Protein AF-A0A399EQC2-F1 (afdb_monomer_lite)

Foldseek 3Di:
DDDDPPQPDFDPVPVCPPVNVVVLLVVLLVVLVVVQVVCCVVVVADDDDPVVNVLLSVLLVVLLVLLQVLCNVPPAEPDDDPSNVVSLVVLLVVLLVVQVVSCCVRPNPPRSGPSSVSNSSSSSSSNNVGHRDPDPPDDDDD

pLDDT: mean 77.84, std 15.26, range [40.22, 94.75]

Organism: NCBI:txid1408545

Sequence (142 aa):
MATYPKAMQPVKTAALGLPHLLRRVVGVYLGVGLFYLLGSPVLGFAVPTPLQMLHLLLAVLLGSGLGVAFAWFWPLPPARGWERVVRTLLLSIPALGLGMALQLVLQGPAAEQALFLVFALAAWLASSFVVRLPAEGKKPKA

Secondary structure (DSSP, 8-state):
-----GGG---------HHHHHHHHHHHHHHHHHHHHHHHHHH-PPPPPHHHHHHHHHHHHHHHHHHHHHHHHSPBPSS-SHHHHHHHHHHHHHHHHHHHHHHHHHH-TT--S-HHHHHHHHHHHHGGGSBPPPPTT-----

Radius of gyration: 17.71 Å; chains: 1; bounding box: 42×36×54 Å

Structure (mmCIF, N/CA/C/O backbone):
data_AF-A0A399EQC2-F1
#
_entry.id   AF-A0A399EQC2-F1
#
loop_
_atom_site.group_PDB
_atom_site.id
_atom_site.type_symbol
_atom_site.label_atom_id
_atom_site.label_alt_id
_atom_site.label_comp_id
_atom_site.label_asym_id
_atom_site.label_entity_id
_atom_site.label_seq_id
_atom_site.pdbx_PDB_ins_code
_atom_site.Cartn_x
_atom_site.Cartn_y
_atom_site.Cartn_z
_atom_site.occupancy
_atom_site.B_iso_or_equiv
_atom_site.auth_seq_id
_atom_site.auth_comp_id
_atom_site.auth_asym_id
_atom_site.auth_atom_id
_atom_site.pdbx_PDB_model_num
ATOM 1 N N . MET A 1 1 ? -6.273 22.522 35.204 1.00 40.91 1 MET A N 1
ATOM 2 C CA . MET A 1 1 ? -5.766 21.325 34.495 1.00 40.91 1 MET A CA 1
ATOM 3 C C . MET A 1 1 ? -6.915 20.746 33.688 1.00 40.91 1 MET A C 1
ATOM 5 O O . MET A 1 1 ? -7.894 20.330 34.288 1.00 40.91 1 MET A O 1
ATOM 9 N N . ALA A 1 2 ? -6.863 20.823 32.356 1.00 41.50 2 ALA A N 1
ATOM 10 C CA . ALA A 1 2 ? -7.952 20.365 31.494 1.00 41.50 2 ALA A CA 1
ATOM 11 C C . ALA A 1 2 ? -7.982 18.829 31.440 1.00 41.50 2 ALA A C 1
ATOM 13 O O . ALA A 1 2 ? -7.045 18.192 30.958 1.00 41.50 2 ALA A O 1
ATOM 14 N N . THR A 1 3 ? -9.043 18.238 31.981 1.00 46.09 3 THR A N 1
ATOM 15 C CA . THR A 1 3 ? -9.272 16.793 32.007 1.00 46.09 3 THR A CA 1
ATOM 16 C C . THR A 1 3 ? -9.784 16.349 30.639 1.00 46.09 3 THR A C 1
ATOM 18 O O . THR A 1 3 ? -10.928 16.616 30.280 1.00 46.09 3 THR A O 1
ATOM 21 N N . TYR A 1 4 ? -8.941 15.686 29.849 1.00 45.81 4 TYR A N 1
ATOM 22 C CA . TYR A 1 4 ? -9.372 15.097 28.581 1.00 45.81 4 TYR A CA 1
ATOM 23 C C . TYR A 1 4 ? -10.256 13.859 28.830 1.00 45.81 4 TYR A C 1
ATOM 25 O O . TYR A 1 4 ? -9.934 13.044 29.701 1.00 45.81 4 TYR A O 1
ATOM 33 N N . PRO A 1 5 ? -11.354 13.669 28.072 1.00 48.09 5 PRO A N 1
ATOM 34 C CA . PRO A 1 5 ? -12.192 12.483 28.190 1.00 48.09 5 PRO A CA 1
ATOM 35 C C . PRO A 1 5 ? -11.409 11.218 27.808 1.00 48.09 5 PRO A C 1
ATOM 37 O O . PRO A 1 5 ? -10.768 11.137 26.760 1.00 48.09 5 PRO A O 1
ATOM 40 N N . LYS A 1 6 ? -11.521 10.192 28.658 1.00 51.88 6 LYS A N 1
ATOM 41 C CA . LYS A 1 6 ? -10.845 8.877 28.606 1.00 51.88 6 LYS A CA 1
ATOM 42 C C . LYS A 1 6 ? -11.037 8.093 27.286 1.00 51.88 6 LYS A C 1
ATOM 44 O O . LYS A 1 6 ? -10.384 7.078 27.078 1.00 51.88 6 LYS A O 1
ATOM 49 N N . ALA A 1 7 ? -11.910 8.567 26.394 1.00 52.66 7 ALA A N 1
ATOM 50 C CA . ALA A 1 7 ? -12.258 7.958 25.110 1.00 52.66 7 ALA A CA 1
ATOM 51 C C . ALA A 1 7 ? -11.214 8.168 23.989 1.00 52.66 7 ALA A C 1
ATOM 53 O O . ALA A 1 7 ? -11.296 7.501 22.960 1.00 52.66 7 ALA A O 1
ATOM 54 N N . MET A 1 8 ? -10.233 9.060 24.179 1.00 47.03 8 MET A N 1
ATOM 55 C CA . MET A 1 8 ? -9.108 9.278 23.249 1.00 47.03 8 MET A CA 1
ATOM 56 C C . MET A 1 8 ? -7.764 8.835 23.838 1.00 47.03 8 MET A C 1
ATOM 58 O O . MET A 1 8 ? -6.724 9.409 23.528 1.00 47.03 8 MET A O 1
ATOM 62 N N . GLN A 1 9 ? -7.749 7.835 24.718 1.00 46.38 9 GLN A N 1
ATOM 63 C CA . GLN A 1 9 ? -6.479 7.214 25.085 1.00 46.38 9 GLN A CA 1
ATOM 64 C C . GLN A 1 9 ? -5.983 6.436 23.854 1.00 46.38 9 GLN A C 1
ATOM 66 O O . GLN A 1 9 ? -6.679 5.502 23.434 1.00 46.38 9 GLN A O 1
ATOM 71 N N . PRO A 1 10 ? -4.836 6.795 23.236 1.00 47.69 10 PRO A N 1
ATOM 72 C CA . PRO A 1 10 ? -4.226 5.921 22.249 1.00 47.69 10 PRO A CA 1
ATOM 73 C C . PRO A 1 10 ? -4.058 4.561 22.921 1.00 47.69 10 PRO A C 1
ATOM 75 O O . PRO A 1 10 ? -3.609 4.486 24.069 1.00 47.69 10 PRO A O 1
ATOM 78 N N . VAL A 1 11 ? -4.505 3.501 22.237 1.00 52.12 11 VAL A N 1
ATOM 79 C CA . VAL A 1 11 ? -4.279 2.115 22.664 1.00 52.12 11 VAL A CA 1
ATOM 80 C C . VAL A 1 11 ? -2.860 2.049 23.181 1.00 52.12 11 VAL A C 1
ATOM 82 O O . VAL A 1 11 ? -1.978 2.508 22.455 1.00 52.12 11 VAL A O 1
ATOM 85 N N . LYS A 1 12 ? -2.664 1.536 24.411 1.00 44.19 12 LYS A N 1
ATOM 86 C CA . LYS A 1 12 ? -1.339 1.218 24.953 1.00 44.19 12 LYS A CA 1
ATOM 87 C C . LYS A 1 12 ? -0.542 0.674 23.786 1.00 44.19 12 LYS A C 1
ATOM 89 O O . LYS A 1 12 ? -0.808 -0.441 23.332 1.00 44.19 12 LYS A O 1
ATOM 94 N N . THR A 1 13 ? 0.372 1.485 23.269 1.00 50.56 13 THR A N 1
ATOM 95 C CA . THR A 1 13 ? 1.377 1.055 22.324 1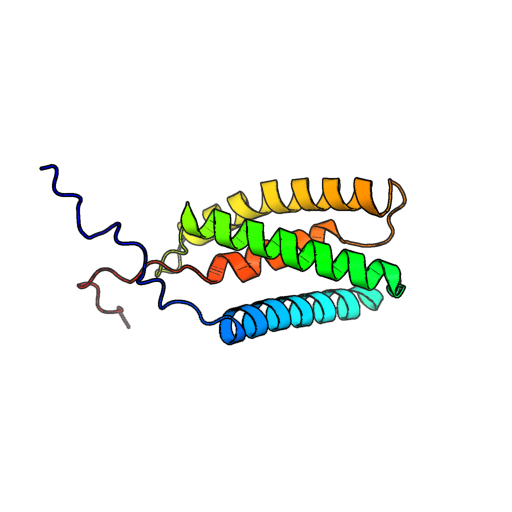.00 50.56 13 THR A CA 1
ATOM 96 C C . THR A 1 13 ? 2.214 0.131 23.184 1.00 50.56 13 THR A C 1
ATOM 98 O O . THR A 1 13 ? 3.164 0.563 23.824 1.00 50.56 13 THR A O 1
ATOM 101 N N . ALA A 1 14 ? 1.750 -1.111 23.369 1.00 44.44 14 ALA A N 1
ATOM 102 C CA . ALA A 1 14 ? 2.539 -2.177 23.937 1.00 44.44 14 ALA A CA 1
ATOM 103 C C . ALA A 1 14 ? 3.772 -2.125 23.069 1.00 44.44 14 ALA A C 1
ATOM 105 O O . ALA A 1 14 ? 3.620 -2.350 21.869 1.00 44.44 14 ALA A O 1
ATOM 106 N N . ALA A 1 15 ? 4.876 -1.622 23.634 1.00 47.50 15 ALA A N 1
ATOM 107 C CA . ALA A 1 15 ? 6.070 -1.236 22.905 1.00 47.50 15 ALA A CA 1
ATOM 108 C C . ALA A 1 15 ? 6.336 -2.349 21.900 1.00 47.50 15 ALA A C 1
ATOM 110 O O . ALA A 1 15 ? 6.653 -3.472 22.296 1.00 47.50 15 ALA A O 1
ATOM 111 N N . LEU A 1 16 ? 5.969 -2.098 20.636 1.00 55.91 16 LEU A N 1
ATOM 112 C CA . LEU A 1 16 ? 5.716 -3.183 19.700 1.00 55.91 16 LEU A CA 1
ATOM 113 C C . LEU A 1 16 ? 7.110 -3.635 19.323 1.00 55.91 16 LEU A C 1
ATOM 115 O O . LEU A 1 16 ? 7.772 -2.965 18.535 1.00 55.91 16 LEU A O 1
ATOM 119 N N . GLY A 1 17 ? 7.601 -4.674 20.000 1.00 65.00 17 GLY A N 1
ATOM 120 C CA . GLY A 1 17 ? 8.988 -5.082 19.861 1.00 65.00 17 GLY A CA 1
ATOM 121 C C . GLY A 1 17 ? 9.316 -5.220 18.381 1.00 65.00 17 GLY A C 1
ATOM 122 O O . GLY A 1 17 ? 8.502 -5.753 17.622 1.00 65.00 17 GLY A O 1
ATOM 123 N N . LEU A 1 18 ? 10.500 -4.752 17.986 1.00 70.19 18 LEU A N 1
ATOM 124 C CA . LEU A 1 18 ? 11.036 -4.868 16.630 1.00 70.19 18 LEU A CA 1
ATOM 125 C C . LEU A 1 18 ? 10.662 -6.191 15.913 1.00 70.19 18 LEU A C 1
ATOM 127 O O . LEU A 1 18 ? 10.197 -6.115 14.775 1.00 70.19 18 LEU A O 1
ATOM 131 N N . PRO A 1 19 ? 10.728 -7.389 16.545 1.00 76.38 19 PRO A N 1
ATOM 132 C CA . PRO A 1 19 ? 10.314 -8.640 15.894 1.00 76.38 19 PRO A CA 1
ATOM 133 C C . PRO A 1 19 ? 8.830 -8.712 15.493 1.00 76.38 19 PRO A C 1
ATOM 135 O O . PRO A 1 19 ? 8.500 -9.307 14.469 1.00 76.38 19 PRO A O 1
ATOM 138 N N . HIS A 1 20 ? 7.915 -8.106 16.252 1.00 74.75 20 HIS A N 1
ATOM 139 C CA . HIS A 1 20 ? 6.484 -8.097 15.925 1.00 74.75 20 HIS A CA 1
ATOM 140 C C . HIS A 1 20 ? 6.173 -7.162 14.753 1.00 74.75 20 HIS A C 1
ATOM 142 O O . HIS A 1 20 ? 5.358 -7.506 13.894 1.00 74.75 20 HIS A O 1
ATOM 148 N N . LEU A 1 21 ? 6.835 -6.000 14.702 1.00 71.31 21 LEU A N 1
ATOM 149 C CA . LEU A 1 21 ? 6.761 -5.081 13.563 1.00 71.31 21 LEU A CA 1
ATOM 150 C C . LEU A 1 21 ? 7.301 -5.748 12.298 1.00 71.31 21 LEU A C 1
ATOM 152 O O . LEU A 1 21 ? 6.605 -5.777 11.286 1.00 71.31 21 LEU A O 1
ATOM 156 N N . LEU A 1 22 ? 8.488 -6.356 12.384 1.00 75.75 22 LEU A N 1
ATOM 157 C CA . LEU A 1 22 ? 9.093 -7.085 11.270 1.00 75.75 22 LEU A CA 1
ATOM 158 C C . LEU A 1 22 ? 8.178 -8.201 10.770 1.00 75.75 22 LEU A C 1
ATOM 160 O O . LEU A 1 22 ? 7.900 -8.264 9.578 1.00 75.75 22 LEU A O 1
ATOM 164 N N . ARG A 1 23 ? 7.619 -9.027 11.663 1.00 78.94 23 ARG A N 1
ATOM 165 C CA . ARG A 1 23 ? 6.686 -10.095 11.274 1.00 78.94 23 ARG A CA 1
ATOM 166 C C . ARG A 1 23 ? 5.452 -9.559 10.546 1.00 78.94 23 ARG A C 1
ATOM 168 O O . ARG A 1 23 ? 4.996 -10.181 9.590 1.00 78.94 23 ARG A O 1
ATOM 175 N N . ARG A 1 24 ? 4.912 -8.412 10.972 1.00 79.25 24 ARG A N 1
ATOM 176 C CA . ARG A 1 24 ? 3.775 -7.764 10.300 1.00 79.25 24 ARG A CA 1
ATOM 177 C C . ARG A 1 24 ? 4.150 -7.241 8.920 1.00 79.25 24 ARG A C 1
ATOM 179 O O . ARG A 1 24 ? 3.422 -7.514 7.976 1.00 79.25 24 ARG A O 1
ATOM 186 N N . VAL A 1 25 ? 5.273 -6.535 8.795 1.00 74.44 25 VAL A N 1
ATOM 187 C CA . VAL A 1 25 ? 5.752 -6.007 7.507 1.00 74.44 25 VAL A CA 1
ATOM 188 C C . VAL A 1 25 ? 6.065 -7.143 6.539 1.00 74.44 25 VAL A C 1
ATOM 190 O O . VAL A 1 25 ? 5.632 -7.092 5.396 1.00 74.44 25 VAL A O 1
ATOM 193 N N . VAL A 1 26 ? 6.729 -8.205 7.006 1.00 79.38 26 VAL A N 1
ATOM 194 C CA . VAL A 1 26 ? 6.975 -9.418 6.214 1.00 79.38 26 VAL A CA 1
ATOM 195 C C . VAL A 1 26 ? 5.655 -10.063 5.798 1.00 79.38 26 VAL A C 1
ATOM 197 O O . VAL A 1 26 ? 5.505 -10.431 4.642 1.00 79.38 26 VAL A O 1
ATOM 200 N N . GLY A 1 27 ? 4.667 -10.149 6.693 1.00 81.44 27 GLY A N 1
ATOM 201 C CA . GLY A 1 27 ? 3.334 -10.652 6.353 1.00 81.44 27 GLY A CA 1
ATOM 202 C C . GLY A 1 27 ? 2.633 -9.819 5.275 1.00 81.44 27 GLY A C 1
ATOM 203 O O . GLY A 1 27 ? 2.069 -10.386 4.343 1.00 81.44 27 GLY A O 1
ATOM 204 N N . VAL A 1 28 ? 2.709 -8.486 5.361 1.00 81.31 28 VAL A N 1
ATOM 205 C CA . VAL A 1 28 ? 2.178 -7.583 4.325 1.00 81.31 28 VAL A CA 1
ATOM 206 C C . VAL A 1 28 ? 2.933 -7.776 3.013 1.00 81.31 28 VAL A C 1
ATOM 208 O O . VAL A 1 28 ? 2.303 -7.933 1.975 1.00 81.31 28 VAL A O 1
ATOM 211 N N . TYR A 1 29 ? 4.264 -7.830 3.057 1.00 80.88 29 TYR A N 1
ATOM 212 C CA . TYR A 1 29 ? 5.103 -8.042 1.881 1.00 80.88 29 TYR A CA 1
ATOM 213 C C . TYR A 1 29 ? 4.794 -9.373 1.191 1.00 80.88 29 TYR A C 1
ATOM 215 O O . TYR A 1 29 ? 4.624 -9.404 -0.022 1.00 80.88 29 TYR A O 1
ATOM 223 N N . LEU A 1 30 ? 4.643 -10.457 1.955 1.00 80.25 30 LEU A N 1
ATOM 224 C CA . LEU A 1 30 ? 4.268 -11.765 1.423 1.00 80.25 30 LEU A CA 1
ATOM 225 C C . LEU A 1 30 ? 2.853 -11.757 0.846 1.00 80.25 30 LEU A C 1
ATOM 227 O O . LEU A 1 30 ? 2.654 -12.271 -0.247 1.00 80.25 30 LEU A O 1
ATOM 231 N N . GLY A 1 31 ? 1.880 -11.154 1.534 1.00 82.12 31 GLY A N 1
ATOM 232 C CA . GLY A 1 31 ? 0.505 -11.064 1.036 1.00 82.12 31 GLY A CA 1
ATOM 233 C C . GLY A 1 31 ? 0.407 -10.269 -0.266 1.00 82.12 31 GLY A C 1
ATOM 234 O O . GLY A 1 31 ? -0.249 -10.696 -1.213 1.00 82.12 31 GLY A O 1
ATOM 235 N N . VAL A 1 32 ? 1.115 -9.142 -0.341 1.00 76.94 32 VAL A N 1
ATOM 236 C CA . VAL A 1 32 ? 1.185 -8.297 -1.538 1.00 76.94 32 VAL A CA 1
ATOM 237 C C . VAL A 1 32 ? 1.984 -8.973 -2.655 1.00 76.94 32 VAL A C 1
ATOM 239 O O . VAL A 1 32 ? 1.579 -8.917 -3.812 1.00 76.94 32 VAL A O 1
ATOM 242 N N . GLY A 1 33 ? 3.081 -9.656 -2.327 1.00 77.38 33 GLY A N 1
ATOM 243 C CA . GLY A 1 33 ? 3.860 -10.442 -3.281 1.00 77.38 33 GLY A CA 1
ATOM 244 C C . GLY A 1 33 ? 3.041 -11.584 -3.879 1.00 77.38 33 GLY A C 1
ATOM 245 O O . GLY A 1 33 ? 3.045 -11.768 -5.092 1.00 77.38 33 GLY A O 1
ATOM 246 N N . LEU A 1 34 ? 2.262 -12.292 -3.056 1.00 80.88 34 LEU A N 1
ATOM 247 C CA . LEU A 1 34 ? 1.336 -13.323 -3.522 1.00 80.88 34 LEU A CA 1
ATOM 248 C C . LEU A 1 34 ? 0.268 -12.724 -4.444 1.00 80.88 34 LEU A C 1
ATOM 250 O O . LEU A 1 34 ? 0.011 -13.267 -5.511 1.00 80.88 34 LEU A O 1
ATOM 254 N N . PHE A 1 35 ? -0.312 -11.581 -4.068 1.00 79.62 35 PHE A N 1
ATOM 255 C CA . PHE A 1 35 ? -1.259 -10.853 -4.912 1.00 79.62 35 PHE A CA 1
ATOM 256 C C . PHE A 1 35 ? -0.644 -10.463 -6.263 1.00 79.62 35 PHE A C 1
ATOM 258 O O . PHE A 1 35 ? -1.281 -10.655 -7.294 1.00 79.62 35 PHE A O 1
ATOM 265 N N . TYR A 1 36 ? 0.597 -9.971 -6.280 1.00 75.94 36 TYR A N 1
ATOM 266 C CA . TYR A 1 36 ? 1.295 -9.610 -7.513 1.00 75.94 36 TYR A CA 1
ATOM 267 C C . TYR A 1 36 ? 1.541 -10.838 -8.402 1.00 75.94 36 TYR A C 1
ATOM 269 O O . TYR A 1 36 ? 1.270 -10.799 -9.600 1.00 75.94 36 TYR A O 1
ATOM 277 N N . LEU A 1 37 ? 2.004 -11.950 -7.820 1.00 75.94 37 LEU A N 1
ATOM 278 C CA . LEU A 1 37 ? 2.270 -13.193 -8.549 1.00 75.94 37 LEU A CA 1
ATOM 279 C C . LEU A 1 37 ? 0.992 -13.839 -9.092 1.00 75.94 37 LEU A C 1
ATOM 281 O O . LEU A 1 37 ? 0.986 -14.304 -10.225 1.00 75.94 37 LEU A O 1
ATOM 285 N N . LEU A 1 38 ? -0.095 -13.836 -8.317 1.00 78.50 38 LEU A N 1
ATOM 286 C CA . LEU A 1 38 ? -1.407 -14.314 -8.767 1.00 78.50 38 LEU A CA 1
ATOM 287 C C . LEU A 1 38 ? -2.041 -13.363 -9.791 1.00 78.50 38 LEU A C 1
ATOM 289 O O . LEU A 1 38 ? -2.755 -13.802 -10.688 1.00 78.50 38 LEU A O 1
ATOM 293 N N . GLY A 1 39 ? -1.761 -12.065 -9.673 1.00 70.75 39 GLY A N 1
ATOM 294 C CA . GLY A 1 39 ? -2.161 -11.048 -10.635 1.00 70.75 39 GLY A CA 1
ATOM 295 C C . GLY A 1 39 ? -1.395 -11.141 -11.952 1.00 70.75 39 GLY A C 1
ATOM 296 O O . GLY A 1 39 ? -1.950 -10.786 -12.979 1.00 70.75 39 GLY A O 1
ATOM 297 N N . SER A 1 40 ? -0.167 -11.662 -11.971 1.00 72.94 40 SER A N 1
ATOM 298 C CA . SER A 1 40 ? 0.638 -11.791 -13.195 1.00 72.94 40 SER A CA 1
ATOM 299 C C . SER A 1 40 ? -0.074 -12.554 -14.330 1.00 72.94 40 SER A C 1
ATOM 301 O O . SER A 1 40 ? -0.232 -11.968 -15.401 1.00 72.94 40 SER A O 1
ATOM 303 N N . PRO A 1 41 ? -0.610 -13.777 -14.133 1.00 70.44 41 PRO A N 1
ATOM 304 C CA . PRO A 1 41 ? -1.327 -14.488 -15.194 1.00 70.44 41 PRO A CA 1
ATOM 305 C C . PRO A 1 41 ? -2.726 -13.924 -15.494 1.00 70.44 41 PRO A C 1
ATOM 307 O O . PRO A 1 41 ? -3.230 -14.130 -16.592 1.00 70.44 41 PRO A O 1
ATOM 310 N N . VAL A 1 42 ? -3.369 -13.237 -14.541 1.00 73.81 42 VAL A N 1
ATOM 311 C CA . VAL A 1 42 ? -4.766 -12.766 -14.675 1.00 73.81 42 VAL A CA 1
ATOM 312 C C . VAL A 1 42 ? -4.856 -11.342 -15.232 1.00 73.81 42 VAL A C 1
ATOM 314 O O . VAL A 1 42 ? -5.762 -11.026 -15.996 1.00 73.81 42 VAL A O 1
ATOM 317 N N . LEU A 1 43 ? -3.927 -10.477 -14.833 1.00 72.62 43 LEU A N 1
ATOM 318 C CA . LEU A 1 43 ? -3.880 -9.043 -15.138 1.00 72.62 43 LEU A CA 1
ATOM 319 C C . LEU A 1 43 ? -2.723 -8.689 -16.087 1.00 72.62 43 LEU A C 1
ATOM 321 O O . LEU A 1 43 ? -2.591 -7.530 -16.469 1.00 72.62 43 LEU A O 1
ATOM 325 N N . GLY A 1 44 ? -1.898 -9.671 -16.471 1.00 69.62 44 GLY A N 1
ATOM 326 C CA . GLY A 1 44 ? -0.812 -9.503 -17.437 1.00 69.62 44 GLY A CA 1
ATOM 327 C C . GLY A 1 44 ? 0.434 -8.810 -16.881 1.00 69.62 44 GLY A C 1
ATOM 328 O O . GLY A 1 44 ? 1.215 -8.266 -17.655 1.00 69.62 44 GLY A O 1
ATOM 329 N N . PHE A 1 45 ? 0.635 -8.790 -15.558 1.00 72.25 45 PHE A N 1
ATOM 330 C CA . PHE A 1 45 ? 1.810 -8.137 -14.972 1.00 72.25 45 PHE A CA 1
ATOM 331 C C . PHE A 1 45 ? 3.100 -8.888 -15.310 1.00 72.25 45 PHE A C 1
ATOM 333 O O . P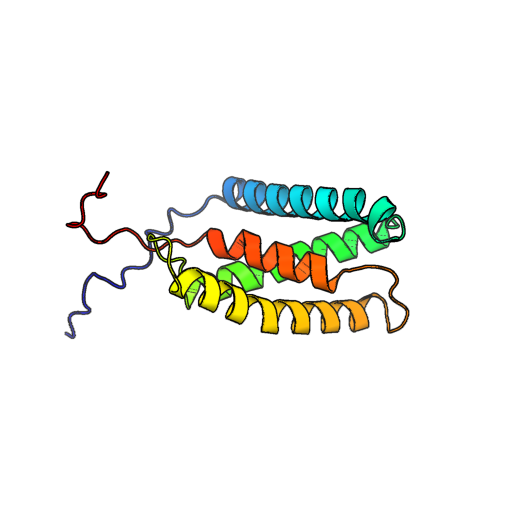HE A 1 45 ? 3.191 -10.102 -15.106 1.00 72.25 45 PHE A O 1
ATOM 340 N N . ALA A 1 46 ? 4.126 -8.153 -15.739 1.00 73.00 46 ALA A N 1
ATOM 341 C CA . ALA A 1 46 ? 5.453 -8.707 -15.978 1.00 73.00 46 ALA A CA 1
ATOM 342 C C . ALA A 1 46 ? 6.070 -9.283 -14.688 1.00 73.00 46 ALA A C 1
ATOM 344 O O . ALA A 1 46 ? 5.933 -8.713 -13.594 1.00 73.00 46 ALA A O 1
ATOM 345 N N . VAL A 1 47 ? 6.784 -10.407 -14.823 1.00 76.19 47 VAL A N 1
ATOM 346 C CA . VAL A 1 47 ? 7.541 -11.023 -13.723 1.00 76.19 47 VAL A CA 1
ATOM 347 C C . VAL A 1 47 ? 8.621 -10.037 -13.258 1.00 76.19 47 VAL A C 1
ATOM 349 O O . VAL A 1 47 ? 9.377 -9.530 -14.089 1.00 76.19 47 VAL A O 1
ATOM 352 N N . PRO A 1 48 ? 8.709 -9.730 -11.951 1.00 76.56 48 PRO A N 1
ATOM 353 C CA . PRO A 1 48 ? 9.580 -8.671 -11.480 1.00 76.56 48 PRO A CA 1
ATOM 354 C C . PRO A 1 48 ? 11.046 -9.109 -11.530 1.00 76.56 48 PRO A C 1
ATOM 356 O O . PRO A 1 48 ? 11.421 -10.162 -11.017 1.00 76.56 48 PRO A O 1
ATOM 359 N N . THR A 1 49 ? 11.891 -8.259 -12.106 1.00 84.94 49 THR A N 1
ATOM 360 C CA . THR A 1 49 ? 13.352 -8.370 -12.012 1.00 84.94 49 THR A CA 1
ATOM 361 C C . THR A 1 49 ? 13.825 -8.149 -10.567 1.00 84.94 49 THR A C 1
ATOM 363 O O . THR A 1 49 ? 13.105 -7.537 -9.772 1.00 84.94 49 THR A O 1
ATOM 366 N N . PRO A 1 50 ? 15.051 -8.566 -10.192 1.00 83.94 50 PRO A N 1
ATOM 367 C CA . PRO A 1 50 ? 15.570 -8.355 -8.837 1.00 83.94 50 PRO A CA 1
ATOM 368 C C . PRO A 1 50 ? 15.524 -6.889 -8.375 1.00 83.94 50 PRO A C 1
ATOM 370 O O . PRO A 1 50 ? 15.181 -6.606 -7.228 1.00 83.94 50 PRO A O 1
ATOM 373 N N . LEU A 1 51 ? 15.789 -5.941 -9.280 1.00 86.56 51 LEU A N 1
ATOM 374 C CA . LEU A 1 51 ? 15.669 -4.510 -8.992 1.00 86.56 51 LEU A CA 1
ATOM 375 C C . LEU A 1 51 ? 14.209 -4.100 -8.733 1.00 86.56 51 LEU A C 1
ATOM 377 O O . LEU A 1 51 ? 13.918 -3.350 -7.806 1.00 86.56 51 LEU A O 1
ATOM 381 N N . GLN A 1 52 ? 13.267 -4.630 -9.510 1.00 84.69 52 GLN A N 1
ATOM 382 C CA . GLN A 1 52 ? 11.841 -4.376 -9.304 1.00 84.69 52 GLN A CA 1
ATOM 383 C C . GLN A 1 52 ? 11.313 -5.006 -8.009 1.00 84.69 52 GLN A C 1
ATOM 385 O O . GLN A 1 52 ? 10.421 -4.437 -7.382 1.00 84.69 52 GLN A O 1
ATOM 390 N N . MET A 1 53 ? 11.893 -6.117 -7.540 1.00 84.06 53 MET A N 1
ATOM 391 C CA . MET A 1 53 ? 11.594 -6.640 -6.202 1.00 84.06 53 MET A CA 1
ATOM 392 C C . MET A 1 53 ? 11.978 -5.640 -5.103 1.00 84.06 53 MET A C 1
ATOM 394 O O . MET A 1 53 ? 11.237 -5.484 -4.133 1.00 84.06 53 MET A O 1
ATOM 398 N N . LEU A 1 54 ? 13.082 -4.902 -5.269 1.00 88.12 54 LEU A N 1
ATOM 399 C CA . LEU A 1 54 ? 13.453 -3.832 -4.341 1.00 88.12 54 LEU A CA 1
ATOM 400 C C . LEU A 1 54 ? 12.453 -2.665 -4.389 1.00 88.12 54 LEU A C 1
ATOM 402 O O . LEU A 1 54 ? 12.076 -2.138 -3.343 1.00 88.12 54 LEU A O 1
ATOM 406 N N . HIS A 1 55 ? 11.965 -2.298 -5.577 1.00 89.81 55 HIS A N 1
ATOM 407 C CA . HIS A 1 55 ? 10.909 -1.289 -5.720 1.00 89.81 55 HIS A CA 1
ATOM 408 C C . HIS A 1 55 ? 9.596 -1.722 -5.050 1.00 89.81 55 HIS A C 1
ATOM 410 O O . HIS A 1 55 ? 8.962 -0.917 -4.370 1.00 89.81 55 HIS A O 1
ATOM 416 N N . LEU A 1 56 ? 9.213 -2.997 -5.179 1.00 87.56 56 LEU A N 1
ATOM 417 C CA . LEU A 1 56 ? 8.061 -3.572 -4.478 1.00 87.56 56 LEU A CA 1
ATOM 418 C C . LEU A 1 56 ? 8.244 -3.514 -2.961 1.00 87.56 56 LEU A C 1
ATOM 420 O O . LEU A 1 56 ? 7.324 -3.118 -2.247 1.00 87.56 56 LEU A O 1
ATOM 424 N N . LEU A 1 57 ? 9.435 -3.854 -2.461 1.00 88.44 57 LEU A N 1
ATOM 425 C CA . LEU A 1 57 ? 9.747 -3.751 -1.037 1.00 88.44 57 LEU A CA 1
ATOM 426 C C . LEU A 1 57 ? 9.611 -2.308 -0.544 1.00 88.44 57 LEU A C 1
ATOM 428 O O . LEU A 1 57 ? 8.969 -2.068 0.478 1.00 88.44 57 LEU A O 1
ATOM 432 N N . LEU A 1 58 ? 10.155 -1.345 -1.290 1.00 91.50 58 LEU A N 1
ATOM 433 C CA . LEU A 1 58 ? 10.043 0.072 -0.961 1.00 91.50 58 LEU A CA 1
ATOM 434 C C . LEU A 1 58 ? 8.578 0.530 -0.938 1.00 91.50 58 LEU A C 1
ATOM 436 O O . LEU A 1 58 ? 8.150 1.182 0.013 1.00 91.50 58 LEU A O 1
ATOM 440 N N . ALA A 1 59 ? 7.791 0.143 -1.944 1.00 91.62 59 ALA A N 1
ATOM 441 C CA . ALA A 1 59 ? 6.369 0.457 -2.012 1.00 91.62 59 ALA A CA 1
ATOM 442 C C . ALA A 1 59 ? 5.590 -0.142 -0.832 1.00 91.62 59 ALA A C 1
ATOM 444 O O . ALA A 1 59 ? 4.735 0.530 -0.257 1.00 91.62 59 ALA A O 1
ATOM 445 N N . VAL A 1 60 ? 5.916 -1.369 -0.415 1.00 90.75 60 VAL A N 1
ATOM 446 C CA . VAL A 1 60 ? 5.309 -1.995 0.765 1.00 90.75 60 VAL A CA 1
ATOM 447 C C . VAL A 1 60 ? 5.689 -1.262 2.047 1.00 90.75 60 VAL A C 1
ATOM 449 O O . VAL A 1 60 ? 4.816 -1.033 2.884 1.00 90.75 60 VAL A O 1
ATOM 452 N N . LEU A 1 61 ? 6.954 -0.872 2.217 1.00 91.44 61 LEU A N 1
ATOM 453 C CA . LEU A 1 61 ? 7.414 -0.143 3.402 1.00 91.44 61 LEU A CA 1
ATOM 454 C C . LEU A 1 61 ? 6.734 1.225 3.516 1.00 91.44 61 LEU A C 1
ATOM 456 O O . LEU A 1 61 ? 6.157 1.543 4.558 1.00 91.44 61 LEU A O 1
ATOM 460 N N . LEU A 1 62 ? 6.753 2.007 2.437 1.00 94.38 62 LEU A N 1
ATOM 461 C CA . LEU A 1 62 ? 6.160 3.343 2.402 1.00 94.38 62 LEU A CA 1
ATOM 462 C C . LEU A 1 62 ? 4.632 3.290 2.495 1.00 94.38 62 LEU A C 1
ATOM 464 O O . LEU A 1 62 ? 4.043 4.029 3.284 1.00 94.38 62 LEU A O 1
ATOM 468 N N . GLY A 1 63 ? 3.995 2.374 1.761 1.00 93.81 63 GLY A N 1
ATOM 469 C CA . GLY A 1 63 ? 2.557 2.139 1.837 1.00 93.81 63 GLY A CA 1
ATOM 470 C C . GLY A 1 63 ? 2.144 1.740 3.250 1.00 93.81 63 GLY A C 1
ATOM 471 O O . GLY A 1 63 ? 1.257 2.359 3.831 1.00 93.81 63 GLY A O 1
ATOM 472 N N . SER A 1 64 ? 2.848 0.785 3.867 1.00 91.56 64 SER A N 1
ATOM 473 C CA . SER A 1 64 ? 2.577 0.385 5.253 1.00 91.56 64 SER A CA 1
ATOM 474 C C . SER A 1 64 ? 2.732 1.552 6.229 1.00 91.56 64 SER A C 1
ATOM 476 O O . SER A 1 64 ? 1.891 1.727 7.111 1.00 91.56 64 SER A O 1
ATOM 478 N N . GLY A 1 65 ? 3.767 2.378 6.049 1.00 92.00 65 GLY A N 1
ATOM 479 C CA . GLY A 1 65 ? 3.981 3.597 6.828 1.00 92.00 65 GLY A CA 1
ATOM 480 C C . GLY A 1 65 ? 2.808 4.571 6.721 1.00 92.00 65 GLY A C 1
ATOM 481 O O . GLY A 1 65 ? 2.287 5.012 7.746 1.00 92.00 65 GLY A O 1
ATOM 482 N N . LEU A 1 66 ? 2.326 4.834 5.502 1.00 93.94 66 LEU A N 1
ATOM 483 C CA . LEU A 1 66 ? 1.136 5.656 5.268 1.00 93.94 66 LEU A CA 1
ATOM 484 C C . LEU A 1 66 ? -0.100 5.065 5.955 1.00 93.94 66 LEU A C 1
ATOM 486 O O . LEU A 1 66 ? -0.841 5.786 6.619 1.00 93.94 66 LEU A O 1
ATOM 490 N N . GLY A 1 67 ? -0.310 3.755 5.825 1.00 91.31 67 GLY A N 1
ATOM 491 C CA . GLY A 1 67 ? -1.422 3.049 6.455 1.00 91.31 67 GLY A CA 1
ATOM 492 C C . GLY A 1 67 ? -1.438 3.213 7.972 1.00 91.31 67 GLY A C 1
ATOM 493 O O . GLY A 1 67 ? -2.480 3.529 8.550 1.00 91.31 67 GLY A O 1
ATOM 494 N N . VAL A 1 68 ? -0.280 3.048 8.616 1.00 89.25 68 VAL A N 1
ATOM 495 C CA . VAL A 1 68 ? -0.119 3.245 10.065 1.00 89.25 68 VAL A CA 1
ATOM 496 C C . VAL A 1 68 ? -0.341 4.706 10.452 1.00 89.25 68 VAL A C 1
ATOM 498 O O . VAL A 1 68 ? -1.097 4.967 11.386 1.00 89.25 68 VAL A O 1
ATOM 501 N N . ALA A 1 69 ? 0.252 5.655 9.723 1.00 90.19 69 ALA A N 1
ATOM 502 C CA . ALA A 1 69 ? 0.087 7.084 9.987 1.00 90.19 69 ALA A CA 1
ATOM 503 C C . ALA A 1 69 ? -1.386 7.513 9.880 1.00 90.19 69 ALA A C 1
ATOM 505 O O . ALA A 1 69 ? -1.921 8.177 10.770 1.00 90.19 69 ALA A O 1
ATOM 506 N N . PHE A 1 70 ? -2.080 7.052 8.840 1.00 90.38 70 PHE A N 1
ATOM 507 C CA . PHE A 1 70 ? -3.512 7.273 8.683 1.00 90.38 70 PHE A CA 1
ATOM 508 C C . PHE A 1 70 ? -4.312 6.637 9.824 1.00 90.38 70 PHE A C 1
ATOM 510 O O . PHE A 1 70 ? -5.259 7.235 10.327 1.00 90.38 70 PHE A O 1
ATOM 517 N N . ALA A 1 71 ? -3.928 5.443 10.277 1.00 86.69 71 ALA A N 1
ATOM 518 C CA . ALA A 1 71 ? -4.592 4.770 11.385 1.00 86.69 71 ALA A CA 1
ATOM 519 C C . ALA A 1 71 ? -4.343 5.432 12.750 1.00 86.69 71 ALA A C 1
ATOM 521 O O . ALA A 1 71 ? -5.149 5.247 13.657 1.00 86.69 71 ALA A O 1
ATOM 522 N N . TRP A 1 72 ? -3.284 6.228 12.909 1.00 85.00 72 TRP A N 1
ATOM 523 C CA . TRP A 1 72 ? -3.126 7.091 14.081 1.00 85.00 72 TRP A CA 1
ATOM 524 C C . TRP A 1 72 ? -4.096 8.268 14.076 1.00 85.00 72 TRP A C 1
ATOM 526 O O . TRP A 1 72 ? -4.668 8.573 15.119 1.00 85.00 72 TRP A O 1
ATOM 536 N N . PHE A 1 73 ? -4.324 8.892 12.920 1.00 86.19 73 PHE A N 1
ATOM 537 C CA . PHE A 1 73 ?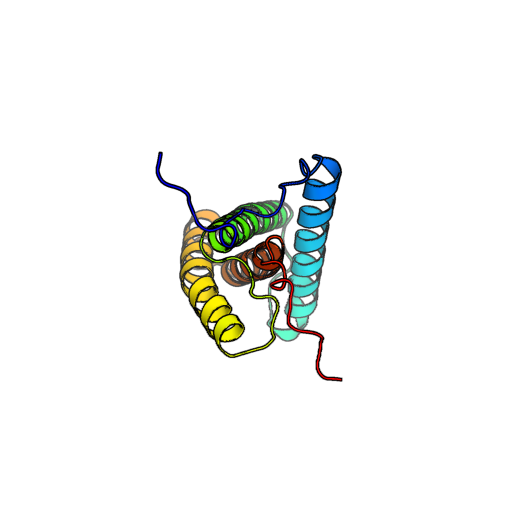 -5.297 9.980 12.805 1.00 86.19 73 PHE A CA 1
ATOM 538 C C . PHE A 1 73 ? -6.743 9.465 12.880 1.00 86.19 73 PHE A C 1
ATOM 540 O O . PHE A 1 73 ? -7.580 10.011 13.598 1.00 86.19 73 PHE A O 1
ATOM 547 N N . TRP A 1 74 ? -7.029 8.367 12.178 1.00 86.44 74 TRP A N 1
ATOM 548 C CA . TRP A 1 74 ? -8.337 7.724 12.134 1.00 86.44 74 TRP A CA 1
ATOM 549 C C . TRP A 1 74 ? -8.219 6.218 12.416 1.00 86.44 74 TRP A C 1
ATOM 551 O O . TRP A 1 74 ? -8.173 5.397 11.491 1.00 86.44 74 TRP A O 1
ATOM 561 N N . PRO A 1 75 ? -8.185 5.808 13.695 1.00 85.31 75 PRO A N 1
ATOM 562 C CA . PRO A 1 75 ? -8.054 4.401 14.057 1.00 85.31 75 PRO A CA 1
ATOM 563 C C . PRO A 1 75 ? -9.290 3.594 13.668 1.00 85.31 75 PRO A C 1
ATOM 565 O O . PRO A 1 75 ? -10.408 4.117 13.640 1.00 85.31 75 PRO A O 1
ATOM 568 N N . LEU A 1 76 ? -9.079 2.312 13.353 1.00 82.31 76 LEU A N 1
ATOM 569 C CA . LEU A 1 76 ? -10.118 1.435 12.822 1.00 82.31 76 LEU A CA 1
ATOM 570 C C . LEU A 1 76 ? -11.254 1.269 13.853 1.00 82.31 76 LEU A C 1
ATOM 572 O O . LEU A 1 76 ? -10.980 0.859 14.983 1.00 82.31 76 LEU A O 1
ATOM 576 N N . PRO A 1 77 ? -12.520 1.555 13.506 1.00 81.88 77 PRO A N 1
ATOM 577 C CA . PRO A 1 77 ? -13.627 1.429 14.450 1.00 81.88 77 PRO A CA 1
ATOM 578 C C . PRO A 1 77 ? -13.914 -0.050 14.773 1.00 81.88 77 PRO A C 1
ATOM 580 O O . PRO A 1 77 ? -13.775 -0.909 13.895 1.00 81.88 77 PRO A O 1
ATOM 583 N N . PRO A 1 78 ? -14.338 -0.389 16.006 1.00 76.81 78 PRO A N 1
ATOM 584 C CA . PRO A 1 78 ? -14.546 -1.777 16.427 1.00 76.81 78 PRO A CA 1
ATOM 585 C C . PRO A 1 78 ? -15.775 -2.402 15.756 1.00 76.81 78 PRO A C 1
ATOM 587 O O . PRO A 1 78 ? -15.765 -3.584 15.419 1.00 76.81 78 PRO A O 1
ATOM 590 N N . ALA A 1 79 ? -16.812 -1.601 15.505 1.00 78.50 79 ALA A N 1
ATOM 591 C CA . ALA A 1 79 ? -18.026 -2.042 14.838 1.00 78.50 79 ALA A CA 1
ATOM 592 C C . ALA A 1 79 ? -17.837 -2.127 13.317 1.00 78.50 79 ALA A C 1
ATOM 594 O O . ALA A 1 79 ? -17.105 -1.341 12.706 1.00 78.50 79 ALA A O 1
ATOM 595 N N . ARG A 1 80 ? -18.535 -3.082 12.696 1.00 75.94 80 ARG A N 1
ATOM 596 C CA . ARG A 1 80 ? -18.737 -3.104 11.244 1.00 75.94 80 ARG A CA 1
ATOM 597 C C . ARG A 1 80 ? -19.815 -2.069 10.905 1.00 75.94 80 ARG A C 1
ATOM 599 O O . ARG A 1 80 ? -20.839 -2.024 11.577 1.00 75.94 80 ARG A O 1
ATOM 606 N N . GLY A 1 81 ? -19.576 -1.225 9.905 1.00 86.31 81 GLY A N 1
ATOM 607 C CA . GLY A 1 81 ? -20.508 -0.164 9.526 1.00 86.31 81 GLY A CA 1
ATOM 608 C C . GLY A 1 81 ? -19.935 0.789 8.483 1.00 86.31 81 GLY A C 1
ATOM 609 O O . GLY A 1 81 ? -18.800 0.616 8.032 1.00 86.31 81 GLY A O 1
ATOM 610 N N . TRP A 1 82 ? -20.722 1.809 8.135 1.00 88.19 82 TRP A N 1
ATOM 611 C CA . TRP A 1 82 ? -20.399 2.786 7.089 1.00 88.19 82 TRP A CA 1
ATOM 612 C C . TRP A 1 82 ? -19.074 3.521 7.327 1.00 88.19 82 TRP A C 1
ATOM 614 O O . TRP A 1 82 ? -18.314 3.742 6.389 1.00 88.19 82 TRP A O 1
ATOM 624 N N . GLU A 1 83 ? -18.732 3.798 8.588 1.00 87.44 83 GLU A N 1
ATOM 625 C CA . GLU A 1 83 ? -17.463 4.438 8.949 1.00 87.44 83 GLU A CA 1
ATOM 626 C C . GLU A 1 83 ? -16.244 3.664 8.419 1.00 87.44 83 GLU A C 1
ATOM 628 O O . GLU A 1 83 ? -15.301 4.275 7.923 1.00 87.44 83 GLU A O 1
ATOM 633 N N . ARG A 1 84 ? -16.262 2.319 8.449 1.00 85.44 84 ARG A N 1
ATOM 634 C CA . ARG A 1 84 ? -15.157 1.512 7.899 1.00 85.44 84 ARG A CA 1
ATOM 635 C C . ARG A 1 84 ? -15.014 1.696 6.391 1.00 85.44 84 ARG A C 1
ATOM 637 O O . ARG A 1 84 ? -13.890 1.788 5.910 1.00 85.44 84 ARG A O 1
ATOM 644 N N . VAL A 1 85 ? -16.135 1.760 5.672 1.00 87.94 85 VAL A N 1
ATOM 645 C CA . VAL A 1 85 ? -16.157 1.935 4.212 1.00 87.94 85 VAL A CA 1
ATOM 646 C C . VAL A 1 85 ? -15.596 3.304 3.847 1.00 87.94 85 VAL A C 1
ATOM 648 O O . VAL A 1 85 ? -14.643 3.387 3.078 1.00 87.94 85 VAL A O 1
ATOM 651 N N . VAL A 1 86 ? -16.115 4.366 4.471 1.00 90.56 86 VAL A N 1
ATOM 652 C CA . VAL A 1 86 ? -15.648 5.743 4.250 1.00 90.56 86 VAL A CA 1
ATOM 653 C C . VAL A 1 86 ? -14.165 5.869 4.576 1.00 90.56 86 VAL A C 1
ATOM 655 O O . VAL A 1 86 ? -13.405 6.414 3.784 1.00 90.56 86 VAL A O 1
ATOM 658 N N . ARG A 1 87 ? -13.723 5.298 5.700 1.00 90.62 87 ARG A N 1
ATOM 659 C CA . ARG A 1 87 ? -12.313 5.280 6.091 1.00 90.62 87 ARG A CA 1
ATOM 660 C C . ARG A 1 87 ? -11.431 4.616 5.031 1.00 90.62 87 ARG A C 1
ATOM 662 O O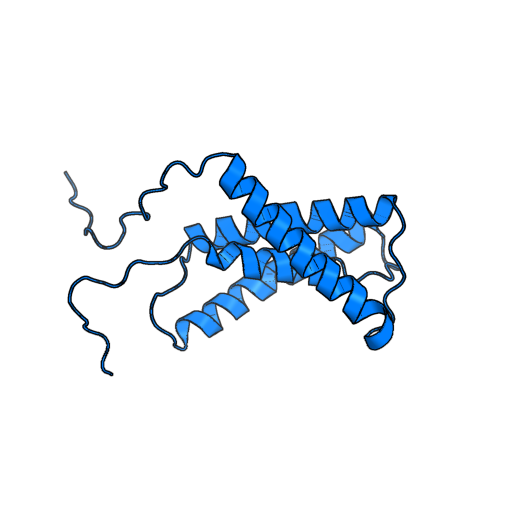 . ARG A 1 87 ? -10.374 5.144 4.703 1.00 90.62 87 ARG A O 1
ATOM 669 N N . THR A 1 88 ? -11.834 3.455 4.514 1.00 88.94 88 THR A N 1
ATOM 670 C CA . THR A 1 88 ? -11.076 2.752 3.470 1.00 88.94 88 THR A CA 1
ATOM 671 C C . THR A 1 88 ? -11.029 3.556 2.174 1.00 88.94 88 THR A C 1
ATOM 673 O O . THR A 1 88 ? -9.953 3.674 1.593 1.00 88.94 88 THR A O 1
ATOM 676 N N . LEU A 1 89 ? -12.142 4.165 1.759 1.00 90.62 89 LEU A N 1
ATOM 677 C CA . LEU A 1 89 ? -12.176 5.034 0.581 1.00 90.62 89 LEU A CA 1
ATOM 678 C C . LEU A 1 89 ? -11.252 6.248 0.756 1.00 90.62 89 LEU A C 1
ATOM 680 O O . LEU A 1 89 ? -10.421 6.516 -0.110 1.00 90.62 89 LEU A O 1
ATOM 684 N N . LEU A 1 90 ? -11.313 6.915 1.911 1.00 93.56 90 LEU A N 1
ATOM 685 C CA . LEU A 1 90 ? -10.458 8.061 2.226 1.00 93.56 90 LEU A CA 1
ATOM 686 C C . LEU A 1 90 ? -8.971 7.709 2.276 1.00 93.56 90 LEU A C 1
ATOM 688 O O . LEU A 1 90 ? -8.159 8.544 1.902 1.00 93.56 90 LEU A O 1
ATOM 692 N N . LEU A 1 91 ? -8.603 6.500 2.709 1.00 92.81 91 LEU A N 1
ATOM 693 C CA . LEU A 1 91 ? -7.217 6.026 2.654 1.00 92.81 91 LEU A CA 1
ATOM 694 C C . LEU A 1 91 ? -6.791 5.671 1.224 1.00 92.81 91 LEU A C 1
ATOM 696 O O . LEU A 1 91 ? -5.650 5.918 0.842 1.00 92.81 91 LEU A O 1
ATOM 700 N N . SER A 1 92 ? -7.692 5.085 0.434 1.00 91.31 92 SER A N 1
ATOM 701 C CA . SER A 1 92 ? -7.364 4.609 -0.911 1.00 91.31 92 SER A CA 1
ATOM 702 C C . SER A 1 92 ? -6.971 5.741 -1.861 1.00 91.31 92 SER A C 1
ATOM 704 O O . SER A 1 92 ? -6.035 5.567 -2.631 1.00 91.31 92 SER A O 1
ATOM 706 N N . ILE A 1 93 ? -7.600 6.917 -1.762 1.00 93.12 93 ILE A N 1
ATOM 707 C CA . ILE A 1 93 ? -7.303 8.078 -2.618 1.00 93.12 93 ILE A CA 1
ATOM 708 C C . ILE A 1 93 ? -5.833 8.531 -2.495 1.00 93.12 93 ILE A C 1
ATOM 710 O O . ILE A 1 93 ? -5.118 8.493 -3.499 1.00 93.12 93 ILE A O 1
ATOM 714 N N . PRO A 1 94 ? -5.327 8.921 -1.305 1.00 92.94 94 PRO A N 1
ATOM 715 C CA . PRO A 1 94 ? -3.932 9.314 -1.154 1.00 92.94 94 PRO A CA 1
ATOM 716 C C . PRO A 1 94 ? -2.982 8.137 -1.376 1.00 92.94 94 PRO A C 1
ATOM 718 O O . PRO A 1 94 ? -1.888 8.345 -1.890 1.00 92.94 94 PRO A O 1
ATOM 721 N N . ALA A 1 95 ? -3.379 6.905 -1.041 1.00 94.38 95 ALA A N 1
ATOM 722 C CA . ALA A 1 95 ? -2.520 5.748 -1.253 1.00 94.38 95 ALA A CA 1
ATOM 723 C C . ALA A 1 95 ? -2.314 5.440 -2.746 1.00 94.38 95 ALA A C 1
ATOM 725 O O . ALA A 1 95 ? -1.187 5.198 -3.166 1.00 94.38 95 ALA A O 1
ATOM 726 N N . LEU A 1 96 ? -3.369 5.513 -3.561 1.00 93.19 96 LEU A N 1
ATOM 727 C CA . LEU A 1 96 ? -3.272 5.349 -5.012 1.00 93.19 96 LEU A CA 1
ATOM 728 C C . LEU A 1 96 ? -2.497 6.504 -5.650 1.00 93.19 96 LEU A C 1
ATOM 730 O O . LEU A 1 96 ? -1.618 6.257 -6.470 1.00 93.19 96 LEU A O 1
ATOM 734 N N . GLY A 1 97 ? -2.765 7.749 -5.243 1.00 93.88 97 GLY A N 1
ATOM 735 C CA . GLY A 1 97 ? -2.056 8.923 -5.762 1.00 93.88 97 GLY A CA 1
ATOM 736 C C . GLY A 1 97 ? -0.553 8.885 -5.472 1.00 93.88 97 GLY A C 1
ATOM 737 O O . GLY A 1 97 ? 0.260 9.046 -6.382 1.00 93.88 97 GLY A O 1
ATOM 738 N N . LEU A 1 98 ? -0.169 8.602 -4.222 1.00 94.75 98 LEU A N 1
ATOM 739 C CA . LEU A 1 98 ? 1.238 8.458 -3.833 1.00 94.75 98 LEU A CA 1
ATOM 740 C C . LEU A 1 98 ? 1.886 7.230 -4.472 1.00 94.75 98 LEU A C 1
ATOM 742 O O . LEU A 1 98 ? 3.032 7.306 -4.907 1.00 94.75 98 LEU A O 1
ATOM 746 N N . GLY 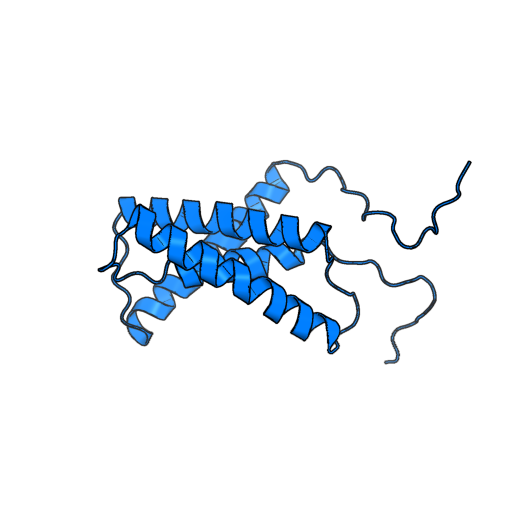A 1 99 ? 1.155 6.120 -4.573 1.00 92.69 99 GLY A N 1
ATOM 747 C CA . GLY A 1 99 ? 1.618 4.922 -5.261 1.00 92.69 99 GLY A CA 1
ATOM 748 C C . GLY A 1 99 ? 1.911 5.173 -6.743 1.00 92.69 99 GLY A C 1
ATOM 749 O O . GLY A 1 99 ? 2.931 4.714 -7.250 1.00 92.69 99 GLY A O 1
ATOM 750 N N . MET A 1 100 ? 1.062 5.948 -7.422 1.00 92.06 100 MET A N 1
ATOM 751 C CA . MET A 1 100 ? 1.260 6.337 -8.820 1.00 92.06 100 MET A CA 1
ATOM 752 C C . MET A 1 100 ? 2.455 7.281 -8.973 1.00 92.06 100 MET A C 1
ATOM 754 O O . MET A 1 100 ? 3.291 7.080 -9.849 1.00 92.06 100 MET A O 1
ATOM 758 N N . ALA A 1 101 ? 2.587 8.272 -8.087 1.00 92.88 101 ALA A N 1
ATOM 759 C CA . ALA A 1 101 ? 3.749 9.157 -8.071 1.00 92.88 101 ALA A CA 1
ATOM 760 C C . ALA A 1 101 ? 5.055 8.370 -7.861 1.00 92.88 101 ALA A C 1
ATOM 762 O O . ALA A 1 101 ? 6.027 8.576 -8.585 1.00 92.88 101 ALA A O 1
ATOM 763 N N . LEU A 1 102 ? 5.062 7.417 -6.924 1.00 92.19 102 LEU A N 1
ATOM 764 C CA . LEU A 1 102 ? 6.208 6.548 -6.668 1.00 92.19 102 LEU A CA 1
ATOM 765 C C . LEU A 1 102 ? 6.546 5.681 -7.887 1.00 92.19 102 LEU A C 1
ATOM 767 O O . LEU A 1 102 ? 7.716 5.536 -8.234 1.00 92.19 102 LEU A O 1
ATOM 771 N N . GLN A 1 103 ? 5.530 5.139 -8.560 1.00 90.81 103 GLN A N 1
ATOM 772 C CA . GLN A 1 103 ? 5.706 4.375 -9.790 1.00 90.81 103 GLN A CA 1
ATOM 773 C C . GLN A 1 103 ? 6.359 5.211 -10.893 1.00 90.81 103 GLN A C 1
ATOM 775 O O . GLN A 1 103 ? 7.334 4.763 -11.493 1.00 90.81 103 GLN A O 1
ATOM 780 N N . LEU A 1 104 ? 5.883 6.439 -11.111 1.00 90.75 104 LEU A N 1
ATOM 781 C CA . LEU A 1 104 ? 6.456 7.350 -12.101 1.00 90.75 104 LEU A CA 1
ATOM 782 C C . LEU A 1 104 ? 7.916 7.703 -11.786 1.00 90.75 104 LEU A C 1
ATOM 784 O O . LEU A 1 104 ? 8.732 7.763 -12.699 1.00 90.75 104 LEU A O 1
ATOM 788 N N . VAL A 1 105 ? 8.261 7.891 -10.508 1.00 91.56 105 VAL A N 1
ATOM 789 C CA . VAL A 1 105 ? 9.633 8.216 -10.084 1.00 91.56 105 VAL A CA 1
ATOM 790 C C . VAL A 1 105 ? 10.587 7.030 -10.250 1.00 91.56 105 VAL A C 1
ATOM 792 O O . VAL A 1 105 ? 11.722 7.222 -10.675 1.00 91.56 105 VAL A O 1
ATOM 795 N N . LEU A 1 106 ? 10.156 5.809 -9.915 1.00 88.62 106 LEU A N 1
ATOM 796 C CA . LEU A 1 106 ? 11.036 4.632 -9.909 1.00 88.62 106 LEU A CA 1
ATOM 797 C C . LEU A 1 106 ? 11.104 3.894 -11.249 1.00 88.62 106 LEU A C 1
ATOM 799 O O . LEU A 1 106 ? 12.104 3.242 -11.538 1.00 88.62 106 LEU A O 1
ATOM 803 N N . GLN A 1 107 ? 10.023 3.921 -12.028 1.00 85.00 107 GLN A N 1
ATOM 804 C CA . GLN A 1 107 ? 9.866 3.103 -13.236 1.00 85.00 107 GLN A CA 1
ATOM 805 C C . GLN A 1 107 ? 9.515 3.920 -14.485 1.00 85.00 107 GLN A C 1
ATOM 807 O O . GLN A 1 107 ? 9.550 3.384 -15.591 1.00 85.00 107 GLN A O 1
ATOM 812 N N . GLY A 1 108 ? 9.212 5.212 -14.336 1.00 83.50 108 GLY A N 1
ATOM 813 C CA . GLY A 1 108 ? 8.842 6.082 -15.447 1.00 83.50 108 GLY A CA 1
ATOM 814 C C . GLY A 1 108 ? 7.409 5.873 -15.965 1.00 83.50 108 GLY A C 1
ATOM 815 O O . GLY A 1 108 ? 6.612 5.155 -15.358 1.00 83.50 108 GLY A O 1
ATOM 816 N N . PRO A 1 109 ? 7.052 6.514 -17.096 1.00 72.56 109 PRO A N 1
ATOM 817 C CA . PRO A 1 109 ? 5.695 6.493 -17.656 1.00 72.56 109 PRO A CA 1
ATOM 818 C C . PRO A 1 109 ? 5.297 5.151 -18.287 1.00 72.56 109 PRO A C 1
ATOM 820 O O . PRO A 1 109 ? 4.113 4.853 -18.387 1.00 72.56 109 PRO A O 1
ATOM 823 N N . ALA A 1 110 ? 6.277 4.347 -18.710 1.00 64.38 110 ALA A N 1
ATOM 824 C CA . ALA A 1 110 ? 6.082 3.043 -19.351 1.00 64.38 110 ALA A CA 1
ATOM 825 C C . ALA A 1 110 ? 6.166 1.876 -18.347 1.00 64.38 110 ALA A C 1
ATOM 827 O O . ALA A 1 110 ? 6.603 0.777 -18.676 1.00 64.38 110 ALA A O 1
ATOM 828 N N . ALA A 1 111 ? 5.808 2.132 -17.090 1.00 67.81 111 ALA A N 1
ATOM 829 C CA . ALA A 1 111 ? 5.873 1.142 -16.029 1.00 67.81 111 ALA A CA 1
ATOM 830 C C . ALA A 1 111 ? 4.831 0.030 -16.245 1.00 67.81 111 ALA A C 1
ATOM 832 O O . ALA A 1 111 ? 3.635 0.250 -16.064 1.00 67.81 111 ALA A O 1
ATOM 833 N N . GLU A 1 112 ? 5.292 -1.178 -16.573 1.00 69.75 112 GLU A N 1
ATOM 834 C CA . GLU A 1 112 ? 4.436 -2.364 -16.756 1.00 69.75 112 GLU A CA 1
ATOM 835 C C . GLU A 1 112 ? 3.963 -3.003 -15.435 1.00 69.75 112 GLU A C 1
ATOM 837 O O . GLU A 1 112 ? 3.235 -3.996 -15.432 1.00 69.75 112 GLU A O 1
ATOM 842 N N . GLN A 1 113 ? 4.383 -2.460 -14.290 1.00 72.12 113 GLN A N 1
ATOM 843 C CA . GLN A 1 113 ? 4.068 -3.013 -12.975 1.00 72.12 113 GLN A CA 1
ATOM 844 C C . GLN A 1 113 ? 3.008 -2.190 -12.253 1.00 72.12 113 GLN A C 1
ATOM 846 O O . GLN A 1 113 ? 2.986 -0.965 -12.322 1.00 72.12 113 GLN A O 1
ATOM 851 N N . ALA A 1 114 ? 2.172 -2.862 -11.467 1.00 82.44 114 ALA A N 1
ATOM 852 C CA . ALA A 1 114 ? 1.157 -2.219 -10.638 1.00 82.44 114 ALA A CA 1
ATOM 853 C C . ALA A 1 114 ? 1.711 -1.790 -9.261 1.00 82.44 114 ALA A C 1
ATOM 855 O O . ALA A 1 114 ? 1.170 -2.172 -8.218 1.00 82.44 114 ALA A O 1
ATOM 856 N N . LEU A 1 115 ? 2.795 -0.999 -9.235 1.00 85.62 115 LEU A N 1
ATOM 857 C CA . LEU A 1 115 ? 3.391 -0.494 -7.985 1.00 85.62 115 LEU A CA 1
ATOM 858 C C . LEU A 1 115 ? 2.391 0.334 -7.175 1.00 85.62 115 LEU A C 1
ATOM 860 O O . LEU A 1 115 ? 2.335 0.201 -5.952 1.00 85.62 115 LEU A O 1
ATOM 864 N N . PHE A 1 116 ? 1.571 1.149 -7.842 1.00 89.12 116 PHE A N 1
ATOM 865 C CA . PHE A 1 116 ? 0.546 1.941 -7.162 1.00 89.12 116 PHE A CA 1
ATOM 866 C C . PHE A 1 116 ? -0.468 1.065 -6.408 1.00 89.12 116 PHE A C 1
ATOM 868 O O . PHE A 1 116 ? -0.916 1.420 -5.317 1.00 89.12 116 PHE A O 1
ATOM 875 N N . LEU A 1 117 ? -0.798 -0.107 -6.960 1.00 87.12 117 LEU A N 1
ATOM 876 C CA . LEU A 1 117 ? -1.761 -1.038 -6.381 1.00 87.12 117 LEU A CA 1
ATOM 877 C C . LEU A 1 117 ? -1.155 -1.779 -5.187 1.00 87.12 117 LEU A C 1
ATOM 879 O O . LEU A 1 117 ? -1.787 -1.895 -4.139 1.00 87.12 117 LEU A O 1
ATOM 883 N N . VAL A 1 118 ? 0.101 -2.210 -5.323 1.00 89.25 118 VAL A N 1
ATOM 884 C CA . VAL A 1 118 ? 0.919 -2.783 -4.243 1.00 89.25 118 VAL A CA 1
ATOM 885 C C . VAL A 1 118 ? 1.022 -1.804 -3.073 1.00 89.25 118 VAL A C 1
ATOM 887 O O . VAL A 1 118 ? 0.767 -2.179 -1.928 1.00 89.25 118 VAL A O 1
ATOM 890 N N . PHE A 1 119 ? 1.331 -0.540 -3.359 1.00 93.06 119 PHE A N 1
ATOM 891 C CA . PHE A 1 119 ? 1.402 0.519 -2.359 1.00 93.06 119 PHE A CA 1
ATOM 892 C C . PHE A 1 119 ? 0.058 0.707 -1.642 1.00 93.06 119 PHE A C 1
ATOM 894 O O . PHE A 1 119 ? 0.003 0.725 -0.410 1.00 93.06 119 PHE A O 1
ATOM 901 N N . ALA A 1 120 ? -1.039 0.803 -2.401 1.00 92.50 120 ALA A N 1
ATOM 902 C CA . ALA A 1 120 ? -2.377 0.985 -1.846 1.00 92.50 120 ALA A CA 1
ATOM 903 C C . ALA A 1 120 ? -2.822 -0.197 -0.975 1.00 92.50 120 ALA A C 1
ATOM 905 O O . ALA A 1 120 ? -3.369 0.007 0.111 1.00 92.50 120 ALA A O 1
ATOM 906 N N . LEU A 1 121 ? -2.534 -1.429 -1.400 1.00 89.75 121 LEU A N 1
ATOM 907 C CA . LEU A 1 121 ? -2.808 -2.639 -0.625 1.00 89.75 121 LEU A CA 1
ATOM 908 C C . LEU A 1 121 ? -1.994 -2.685 0.668 1.00 89.75 121 LEU A C 1
ATOM 910 O O . LEU A 1 121 ? -2.548 -2.983 1.728 1.00 89.75 121 LEU A O 1
ATOM 914 N N . ALA A 1 122 ? -0.704 -2.347 0.608 1.00 90.81 122 ALA A N 1
ATOM 915 C CA . ALA A 1 122 ? 0.148 -2.284 1.790 1.00 90.81 122 ALA A CA 1
ATOM 916 C C . ALA A 1 122 ? -0.370 -1.250 2.802 1.00 90.81 122 ALA A C 1
ATOM 918 O O . ALA A 1 122 ? -0.494 -1.554 3.991 1.00 90.81 122 ALA A O 1
ATOM 919 N N . ALA A 1 123 ? -0.758 -0.062 2.327 1.00 93.00 123 ALA A N 1
ATOM 920 C CA . ALA A 1 123 ? -1.368 0.968 3.161 1.00 93.00 123 ALA A CA 1
ATOM 921 C C . ALA A 1 123 ? -2.679 0.498 3.786 1.00 93.00 123 ALA A C 1
ATOM 923 O O . ALA A 1 123 ? -2.893 0.654 4.990 1.00 93.00 123 ALA A O 1
ATOM 924 N N . TRP A 1 124 ? -3.545 -0.132 2.996 1.00 91.19 124 TRP A N 1
ATOM 925 C CA . TRP A 1 124 ? -4.813 -0.646 3.487 1.00 91.19 124 TRP A CA 1
ATOM 926 C C . TRP A 1 124 ? -4.625 -1.701 4.582 1.00 91.19 124 TRP A C 1
ATOM 928 O O . TRP A 1 124 ? -5.193 -1.551 5.670 1.00 91.19 124 TRP A O 1
ATOM 938 N N . LEU A 1 125 ? -3.775 -2.706 4.348 1.00 87.88 125 LEU A N 1
ATOM 939 C CA . LEU A 1 125 ? -3.486 -3.768 5.313 1.00 87.88 125 LEU A CA 1
ATOM 940 C C . LEU A 1 125 ? -2.872 -3.207 6.598 1.00 87.88 125 LEU A C 1
ATOM 942 O O . LEU A 1 125 ? -3.356 -3.499 7.693 1.00 87.88 125 LEU A O 1
ATOM 946 N N . ALA A 1 126 ? -1.857 -2.351 6.487 1.00 87.06 126 ALA A N 1
ATOM 947 C CA . ALA A 1 126 ? -1.190 -1.771 7.647 1.00 87.06 126 ALA A CA 1
ATOM 948 C C . ALA A 1 126 ? -2.093 -0.816 8.441 1.00 87.06 126 ALA A C 1
ATOM 950 O O . ALA A 1 126 ? -1.958 -0.699 9.660 1.00 87.06 126 ALA A O 1
ATOM 951 N N . SER A 1 127 ? -3.085 -0.195 7.792 1.00 86.31 127 SER A N 1
ATOM 952 C CA . SER A 1 127 ? -4.058 0.658 8.480 1.00 86.31 127 SER A CA 1
ATOM 953 C C . SER A 1 127 ? -4.933 -0.090 9.489 1.00 86.31 127 SER A C 1
ATOM 955 O O . SER A 1 127 ? -5.589 0.542 10.318 1.00 86.31 127 SER A O 1
ATOM 957 N N . S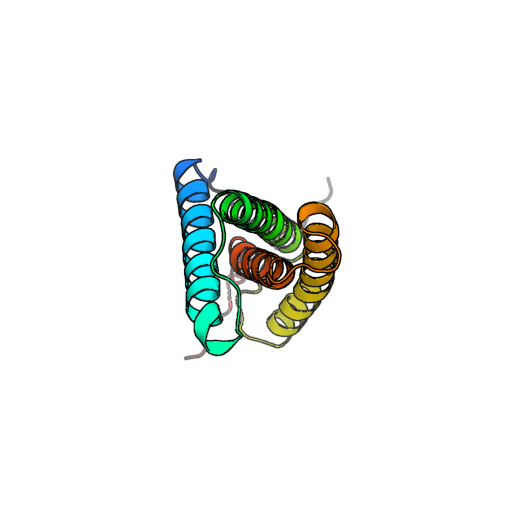ER A 1 128 ? -4.964 -1.425 9.428 1.00 84.25 128 SER A N 1
ATOM 958 C CA . SER A 1 128 ? -5.682 -2.268 10.385 1.00 84.25 128 SER A CA 1
ATOM 959 C C . SER A 1 128 ? -4.911 -2.497 11.691 1.00 84.25 128 SER A C 1
ATOM 961 O O . SER A 1 128 ? -5.476 -3.016 12.650 1.00 84.25 128 SER A O 1
ATOM 963 N N . PHE A 1 129 ? -3.636 -2.098 11.766 1.00 83.00 129 PHE A N 1
ATOM 964 C CA . PHE A 1 129 ? -2.790 -2.348 12.937 1.00 83.00 129 PHE A CA 1
ATOM 965 C C . PHE A 1 129 ? -3.166 -1.512 14.162 1.00 83.00 129 PHE A C 1
ATOM 967 O O . PHE A 1 129 ? -2.795 -1.887 15.276 1.00 83.00 129 PHE A O 1
ATOM 974 N N . VAL A 1 130 ? -3.896 -0.410 13.965 1.00 80.12 130 VAL A N 1
ATOM 975 C CA . VAL A 1 130 ? -4.390 0.464 15.033 1.00 80.12 130 VAL A CA 1
ATOM 976 C C . VAL A 1 130 ? -5.916 0.407 15.043 1.00 80.12 130 VAL A C 1
ATOM 978 O O . VAL A 1 130 ? -6.582 0.895 14.128 1.00 80.12 130 VAL A O 1
ATOM 981 N N . VAL A 1 131 ? -6.472 -0.202 16.089 1.00 80.44 131 VAL A N 1
ATOM 982 C CA . VAL A 1 131 ? -7.914 -0.434 16.247 1.00 80.44 131 VAL A CA 1
ATOM 983 C C . VAL A 1 131 ? -8.405 0.284 17.498 1.00 80.44 131 VAL A C 1
ATOM 985 O O . VAL A 1 131 ? -7.761 0.220 18.540 1.00 80.44 131 VAL A O 1
ATOM 988 N N . ARG A 1 132 ? -9.551 0.963 17.414 1.00 78.38 132 ARG A N 1
ATOM 989 C CA . ARG A 1 132 ? -10.227 1.538 18.584 1.00 78.38 132 ARG A CA 1
ATOM 990 C C . ARG A 1 132 ? -10.798 0.414 19.447 1.00 78.38 132 ARG A C 1
ATOM 992 O O . ARG A 1 132 ? -11.462 -0.487 18.934 1.00 78.38 132 ARG A O 1
ATOM 999 N N . LEU A 1 133 ? -10.583 0.488 20.758 1.00 74.62 133 LEU A N 1
ATOM 1000 C CA . LEU A 1 133 ? -11.197 -0.447 21.698 1.00 74.62 133 LEU A CA 1
ATOM 1001 C C . LEU A 1 133 ? -12.722 -0.233 21.740 1.00 74.62 133 LEU A C 1
ATOM 1003 O O . LEU A 1 133 ? -13.181 0.907 21.620 1.00 74.62 133 LEU A O 1
ATOM 1007 N N . PRO A 1 134 ? -13.523 -1.301 21.899 1.00 66.62 134 PRO A N 1
ATOM 1008 C CA . PRO A 1 134 ? -14.944 -1.147 22.176 1.00 66.62 134 PRO A CA 1
ATOM 1009 C C . PRO A 1 134 ? -15.120 -0.371 23.485 1.00 66.62 134 PRO A C 1
ATOM 1011 O O . PRO A 1 134 ? -14.439 -0.648 24.471 1.00 66.62 134 PRO A O 1
ATOM 1014 N N . ALA A 1 135 ? -16.025 0.609 23.494 1.00 59.25 135 ALA A N 1
ATOM 1015 C CA . ALA A 1 135 ? -16.408 1.283 24.728 1.00 59.25 135 ALA A CA 1
ATOM 1016 C C . ALA A 1 135 ? -16.961 0.233 25.707 1.00 59.25 135 ALA A C 1
ATOM 1018 O O . ALA A 1 135 ? -17.866 -0.525 25.340 1.00 59.25 135 ALA A O 1
ATOM 1019 N N . GLU A 1 136 ? -16.408 0.171 26.923 1.00 51.47 136 GLU A N 1
ATOM 1020 C CA . GLU A 1 136 ? -16.977 -0.612 28.025 1.00 51.47 136 GLU A CA 1
ATOM 1021 C C . GLU A 1 136 ? -18.476 -0.284 28.128 1.00 51.47 136 GLU A C 1
ATOM 1023 O O . GLU A 1 136 ? -18.847 0.848 28.430 1.00 51.47 136 GLU A O 1
ATOM 1028 N N . GLY A 1 137 ? -19.342 -1.251 27.801 1.00 51.22 137 GLY A N 1
ATOM 1029 C CA . GLY A 1 137 ? -20.791 -1.123 27.996 1.00 51.22 137 GLY A CA 1
ATOM 1030 C C . GLY A 1 137 ? -21.699 -1.676 26.895 1.00 51.22 137 GLY A C 1
ATOM 1031 O O . GLY A 1 137 ? -22.855 -1.976 27.182 1.00 51.22 137 GLY A O 1
ATOM 1032 N N . LYS A 1 138 ? -21.234 -1.891 25.657 1.00 45.22 138 LYS A N 1
ATOM 1033 C CA . LYS A 1 138 ? -22.061 -2.569 24.635 1.00 45.22 138 LYS A CA 1
ATOM 1034 C C . LYS A 1 138 ? -21.661 -4.035 24.503 1.00 45.22 138 LYS A C 1
ATOM 1036 O O . LYS A 1 138 ? -20.763 -4.375 23.737 1.00 45.22 138 LYS A O 1
ATOM 1041 N N . LYS A 1 139 ? -22.358 -4.903 25.249 1.00 40.22 139 LYS A N 1
ATOM 1042 C CA . LYS A 1 139 ? -22.380 -6.347 24.970 1.00 40.22 139 LYS A CA 1
ATOM 1043 C C . LYS A 1 139 ? -22.697 -6.559 23.480 1.00 40.22 139 LYS A C 1
ATOM 1045 O O . LYS A 1 139 ? -23.570 -5.854 22.959 1.00 40.22 139 LYS A O 1
ATOM 1050 N N . PRO A 1 140 ? -22.025 -7.499 22.795 1.00 43.69 140 PRO A N 1
ATOM 1051 C CA . PRO A 1 140 ? -22.426 -7.877 21.450 1.00 43.69 140 PRO A CA 1
ATOM 1052 C C . PRO A 1 140 ? -23.869 -8.386 21.527 1.00 43.69 140 PRO A C 1
ATOM 1054 O O . PRO A 1 140 ? -24.166 -9.282 22.318 1.00 43.69 140 PRO A O 1
ATOM 1057 N N . LYS A 1 141 ? -24.779 -7.778 20.759 1.00 49.34 141 LYS A N 1
ATOM 1058 C CA . LYS A 1 141 ? -26.042 -8.451 20.454 1.00 49.34 141 LYS A CA 1
ATOM 1059 C C . LYS A 1 141 ? -25.669 -9.642 19.574 1.00 49.34 141 LYS A C 1
ATOM 1061 O O . LYS A 1 141 ? -25.078 -9.432 18.513 1.00 49.34 141 LYS A O 1
ATOM 1066 N N . ALA A 1 142 ? -25.901 -10.834 20.121 1.00 55.12 142 ALA A N 1
ATOM 1067 C CA . ALA A 1 142 ? -25.858 -12.104 19.410 1.00 55.12 142 ALA A CA 1
ATOM 1068 C C . ALA A 1 142 ? -26.853 -12.102 18.244 1.00 55.12 142 ALA A C 1
ATOM 1070 O O . ALA A 1 142 ? -27.877 -11.384 18.361 1.00 55.12 142 ALA A O 1
#